Protein AF-A0A932Q9W8-F1 (afdb_monomer_lite)

Radius of gyration: 16.85 Å; chains: 1; bounding box: 39×38×42 Å

pLDDT: mean 82.83, std 10.91, range [43.22, 93.56]

Sequence (102 aa):
LYNEMCKHLTPPDLLIYLRKSLPRLKSNIARRGRDYEANISDTYLSNLNRYYDEWIEQHHHGKVLVVDSDNYDFLNNPTDFEKVGRQIFQELDQKELFLPTR

Secondary structure (DSSP, 8-state):
-HHHHHTTSPPPSEEEEEE--HHHHHHHHHHHT-GGGTT--HHHHHHHHHHHHHHHHT--SSEEEEEEGGG--TTT-HHHHHHHHHHHHHHHHHHHHHS---

Foldseek 3Di:
DVVVVVVVDQFDQEAEAAQEDLVVVVVVLVVVVDPVSPPDDSVNVVVVSVVVVVCVVVDPRHHYHYHHCHPADVPPDVVSVVVVVVVVVVSNVVVPVVDDDD

Structure (mmCIF, N/CA/C/O backbone):
data_AF-A0A932Q9W8-F1
#
_entry.id   AF-A0A932Q9W8-F1
#
loop_
_atom_site.group_PDB
_atom_site.id
_atom_site.type_symbol
_atom_site.label_atom_id
_atom_site.label_alt_id
_atom_site.label_comp_id
_atom_site.label_asym_id
_atom_site.label_entity_id
_atom_site.label_seq_id
_atom_site.pdbx_PDB_ins_code
_atom_site.Cartn_x
_atom_site.Cartn_y
_atom_site.Cartn_z
_atom_site.occupancy
_atom_site.B_iso_or_equiv
_atom_site.auth_seq_id
_atom_site.auth_comp_id
_atom_site.auth_asym_id
_atom_site.auth_atom_id
_atom_site.pdbx_PDB_model_num
ATOM 1 N N . LEU A 1 1 ? -8.749 19.192 -6.974 1.00 63.94 1 LEU A N 1
ATOM 2 C CA . LEU A 1 1 ? -9.732 18.228 -7.524 1.00 63.94 1 LEU A CA 1
ATOM 3 C C . LEU A 1 1 ? -9.975 17.062 -6.563 1.00 63.94 1 LEU A C 1
ATOM 5 O O . LEU A 1 1 ? -11.082 16.973 -6.064 1.00 63.94 1 LEU A O 1
ATOM 9 N N . TYR A 1 2 ? -8.964 16.249 -6.222 1.00 68.69 2 TYR A N 1
ATOM 10 C CA . TYR A 1 2 ? -9.093 15.148 -5.245 1.00 68.69 2 TYR A CA 1
ATOM 11 C C . TYR A 1 2 ? -9.701 15.592 -3.898 1.00 68.69 2 TYR A C 1
ATOM 13 O O . TYR A 1 2 ? -10.759 15.103 -3.518 1.00 68.69 2 TYR A O 1
ATOM 21 N N . ASN A 1 3 ? -9.118 16.610 -3.249 1.00 71.75 3 ASN A N 1
ATOM 22 C CA . ASN A 1 3 ? -9.642 17.136 -1.979 1.00 71.75 3 ASN A CA 1
ATOM 23 C C . ASN A 1 3 ? -11.087 17.650 -2.080 1.00 71.75 3 ASN A C 1
ATOM 25 O O . ASN A 1 3 ? -11.826 17.552 -1.111 1.00 71.75 3 ASN A O 1
ATOM 29 N N . GLU A 1 4 ? -11.504 18.183 -3.233 1.00 77.62 4 GLU A N 1
ATOM 30 C CA . GLU A 1 4 ? -12.882 18.657 -3.427 1.00 77.62 4 GLU A CA 1
ATOM 31 C C . GLU A 1 4 ? -13.864 17.491 -3.567 1.00 77.62 4 GLU A C 1
ATOM 33 O O . GLU A 1 4 ? -14.948 17.534 -3.000 1.00 77.62 4 GLU A O 1
ATOM 38 N N . MET A 1 5 ? -13.470 16.411 -4.246 1.00 76.31 5 MET A N 1
ATOM 39 C CA . MET A 1 5 ? -14.294 15.202 -4.341 1.00 76.31 5 MET A CA 1
ATOM 40 C C . MET A 1 5 ? -14.424 14.500 -2.985 1.00 76.31 5 MET A C 1
ATOM 42 O O . MET A 1 5 ? -15.517 14.076 -2.618 1.00 76.31 5 MET A O 1
ATOM 46 N N . CYS A 1 6 ? -13.338 14.431 -2.209 1.00 73.00 6 CYS A N 1
ATOM 47 C CA . CYS A 1 6 ? -13.347 13.818 -0.881 1.00 73.00 6 CYS A CA 1
ATOM 48 C C . CYS A 1 6 ? -14.273 14.529 0.113 1.00 73.00 6 CYS A C 1
ATOM 50 O O . CYS A 1 6 ? -14.809 13.866 0.991 1.00 73.00 6 CYS A O 1
ATOM 52 N N . LYS A 1 7 ? -14.533 15.837 -0.035 1.00 75.75 7 LYS A N 1
ATOM 53 C CA . LYS A 1 7 ? -15.487 16.564 0.830 1.00 75.75 7 LYS A CA 1
ATOM 54 C C . LYS A 1 7 ? -16.924 16.049 0.724 1.00 75.75 7 LYS A C 1
ATOM 56 O O . LYS A 1 7 ? -17.710 16.265 1.640 1.00 75.75 7 LYS A O 1
ATOM 61 N N . HIS A 1 8 ? -17.272 15.400 -0.385 1.00 77.38 8 HIS A N 1
ATOM 62 C CA . HIS A 1 8 ? -18.607 14.848 -0.626 1.00 77.38 8 HIS A CA 1
ATOM 63 C C . HIS A 1 8 ? -18.697 13.346 -0.343 1.00 77.38 8 HIS A C 1
ATOM 65 O O . HIS A 1 8 ? -19.757 12.752 -0.525 1.00 77.38 8 HIS A O 1
ATOM 71 N N . LEU A 1 9 ? -17.596 12.730 0.087 1.00 76.81 9 LEU A N 1
ATOM 72 C CA . LEU A 1 9 ? -17.520 11.312 0.393 1.00 76.81 9 LEU A CA 1
ATOM 73 C C . LEU A 1 9 ? -17.403 11.134 1.902 1.00 76.81 9 LEU A C 1
ATOM 75 O O . LEU A 1 9 ? -16.644 11.835 2.571 1.00 76.81 9 LEU A O 1
ATOM 79 N N . THR A 1 10 ? -18.141 10.171 2.445 1.00 75.50 10 THR A N 1
ATOM 80 C CA . THR A 1 10 ? -17.910 9.729 3.819 1.00 75.50 10 THR A CA 1
ATOM 81 C C . THR A 1 10 ? -16.503 9.132 3.889 1.00 75.50 10 THR A C 1
ATOM 83 O O . THR A 1 10 ? -16.188 8.255 3.079 1.00 75.50 10 THR A O 1
ATOM 86 N N . PRO A 1 11 ? -15.635 9.608 4.800 1.00 76.25 11 PRO A N 1
ATOM 87 C CA . PRO A 1 11 ? -14.306 9.036 4.946 1.00 76.25 11 PRO A CA 1
ATOM 88 C C . PRO A 1 11 ? -14.420 7.558 5.349 1.00 76.25 11 PRO A C 1
ATOM 90 O O . PRO A 1 11 ? -15.358 7.195 6.065 1.00 76.25 11 PRO A O 1
ATOM 93 N N . PRO A 1 12 ? -13.491 6.700 4.898 1.00 81.25 12 PRO A N 1
ATOM 94 C CA . PRO A 1 12 ? -13.520 5.286 5.237 1.00 81.25 12 PRO A CA 1
ATOM 95 C C . PRO A 1 12 ? -13.352 5.077 6.744 1.00 81.25 12 PRO A C 1
ATOM 97 O O . PRO A 1 12 ? -12.661 5.839 7.426 1.00 81.25 12 PRO A O 1
ATOM 100 N N . ASP A 1 13 ? -13.946 4.004 7.267 1.00 82.94 13 ASP A N 1
ATOM 101 C CA . ASP A 1 13 ? -13.800 3.661 8.680 1.00 82.94 13 ASP A CA 1
ATOM 102 C C . ASP A 1 13 ? -12.371 3.244 9.038 1.00 82.94 13 ASP A C 1
ATOM 104 O O . ASP A 1 13 ? -11.891 3.567 10.127 1.00 82.94 13 ASP A O 1
ATOM 108 N N . LEU A 1 14 ? -11.708 2.573 8.095 1.00 87.62 14 LEU A N 1
ATOM 109 C CA . LEU A 1 14 ? -10.323 2.140 8.158 1.00 87.62 14 LEU A CA 1
ATOM 110 C C . LEU A 1 14 ? -9.741 2.097 6.739 1.00 87.62 14 LEU A C 1
ATOM 112 O O . LEU A 1 14 ? -10.312 1.476 5.843 1.00 87.62 14 LEU A O 1
ATOM 116 N N . LEU A 1 15 ? -8.585 2.722 6.545 1.00 89.69 15 LEU A N 1
ATOM 117 C CA . LEU A 1 15 ? -7.781 2.615 5.333 1.00 89.69 15 LEU A CA 1
ATOM 118 C C . LEU A 1 15 ? -6.624 1.644 5.581 1.00 89.69 15 LEU A C 1
ATOM 120 O O . LEU A 1 15 ? -5.850 1.829 6.516 1.00 89.69 15 LEU A O 1
ATOM 124 N N . ILE A 1 16 ? -6.486 0.619 4.742 1.00 90.88 16 ILE A N 1
ATOM 125 C CA . ILE A 1 16 ? -5.411 -0.374 4.866 1.00 90.88 16 ILE A CA 1
ATOM 126 C C . ILE A 1 16 ? -4.349 -0.082 3.809 1.00 90.88 16 ILE A C 1
ATOM 128 O O . ILE A 1 16 ? -4.620 -0.169 2.611 1.00 90.88 16 ILE A O 1
ATOM 132 N N . TYR A 1 17 ? -3.132 0.228 4.249 1.00 92.12 17 TYR A N 1
ATOM 133 C CA . TYR A 1 17 ? -1.989 0.452 3.370 1.00 92.12 17 TYR A CA 1
ATOM 134 C C . TYR A 1 17 ? -1.015 -0.726 3.448 1.00 92.12 17 TYR A C 1
ATOM 136 O O . TYR A 1 17 ? -0.334 -0.924 4.453 1.00 92.12 17 TYR A O 1
ATOM 144 N N . LEU A 1 18 ? -0.954 -1.525 2.378 1.00 91.12 18 LEU A N 1
ATOM 145 C CA . LEU A 1 18 ? -0.028 -2.653 2.264 1.00 91.12 18 LEU A CA 1
ATOM 146 C C . LEU A 1 18 ? 1.321 -2.167 1.729 1.00 91.12 18 LEU A C 1
ATOM 148 O O . LEU A 1 18 ? 1.552 -2.145 0.518 1.00 91.12 18 LEU A O 1
ATOM 152 N N . ARG A 1 19 ? 2.222 -1.794 2.635 1.00 90.75 19 ARG A N 1
ATOM 153 C CA . ARG A 1 19 ? 3.565 -1.349 2.266 1.00 90.75 19 ARG A CA 1
ATOM 154 C C . ARG A 1 19 ? 4.392 -2.537 1.781 1.00 90.75 19 ARG A C 1
ATOM 156 O O . ARG A 1 19 ? 4.306 -3.637 2.337 1.00 90.75 19 ARG A O 1
ATOM 163 N N . LYS A 1 20 ? 5.179 -2.338 0.725 1.00 89.50 20 LYS A N 1
ATOM 164 C CA . LYS A 1 20 ? 6.049 -3.378 0.164 1.00 89.50 20 LYS A CA 1
ATOM 165 C C . LYS A 1 20 ? 7.331 -2.777 -0.393 1.00 89.50 20 LYS A C 1
ATOM 167 O O . LYS A 1 20 ? 7.282 -1.739 -1.053 1.00 89.50 20 LYS A O 1
ATOM 172 N N . SER A 1 21 ? 8.470 -3.433 -0.187 1.00 88.88 21 SER A N 1
ATOM 173 C CA . SER A 1 21 ? 9.730 -2.984 -0.776 1.00 88.88 21 SER A CA 1
ATOM 174 C C . SER A 1 21 ? 9.770 -3.223 -2.284 1.00 88.88 21 SER A C 1
ATOM 176 O O . SER A 1 21 ? 9.175 -4.163 -2.825 1.00 88.88 21 SER A O 1
ATOM 178 N N . LEU A 1 22 ? 10.538 -2.380 -2.976 1.00 87.56 22 LEU A N 1
ATOM 179 C CA . LEU A 1 22 ? 10.723 -2.454 -4.423 1.00 87.56 22 LEU A CA 1
ATOM 180 C C . LEU A 1 22 ? 11.215 -3.840 -4.905 1.00 87.56 22 LEU A C 1
ATOM 182 O O . LEU A 1 22 ? 10.633 -4.360 -5.862 1.00 87.56 22 LEU A O 1
ATOM 186 N N . PRO A 1 23 ? 12.201 -4.505 -4.259 1.00 86.94 23 PRO A N 1
ATOM 187 C CA . PRO A 1 23 ? 12.643 -5.837 -4.679 1.00 86.94 23 PRO A CA 1
ATOM 188 C C . PRO A 1 23 ? 11.524 -6.884 -4.611 1.00 86.94 23 PRO A C 1
ATOM 190 O O . PRO A 1 23 ? 11.350 -7.684 -5.535 1.00 86.94 23 PRO A O 1
ATOM 193 N N . ARG A 1 24 ? 10.717 -6.857 -3.542 1.00 87.62 24 ARG A N 1
ATOM 194 C CA . ARG A 1 24 ? 9.585 -7.773 -3.368 1.00 87.62 24 ARG A CA 1
ATOM 195 C C . ARG A 1 24 ? 8.460 -7.486 -4.359 1.00 87.62 24 ARG A C 1
ATOM 197 O O . ARG A 1 24 ? 7.872 -8.423 -4.901 1.00 87.62 24 ARG A O 1
ATOM 204 N N . LEU A 1 25 ? 8.175 -6.212 -4.624 1.00 86.06 25 LEU A N 1
ATOM 205 C CA . LEU A 1 25 ? 7.170 -5.802 -5.601 1.00 86.06 25 LEU A CA 1
ATOM 206 C C . LEU A 1 25 ? 7.526 -6.310 -7.003 1.00 86.06 25 LEU A C 1
ATOM 208 O O . LEU A 1 25 ? 6.689 -6.929 -7.660 1.00 86.06 25 LEU A O 1
ATOM 212 N N . LYS A 1 26 ? 8.786 -6.140 -7.415 1.00 86.38 26 LYS A N 1
ATOM 213 C CA . LYS A 1 26 ? 9.303 -6.638 -8.697 1.00 86.38 26 LYS A CA 1
ATOM 214 C C . LYS A 1 26 ? 9.239 -8.153 -8.809 1.00 86.38 26 LYS A C 1
ATOM 216 O O . LYS A 1 26 ? 8.762 -8.661 -9.817 1.00 86.38 26 LYS A O 1
ATOM 221 N N . SER A 1 27 ? 9.656 -8.871 -7.766 1.00 86.56 27 SER A N 1
ATOM 222 C CA . SER A 1 27 ? 9.547 -10.334 -7.726 1.00 86.56 27 SER A CA 1
ATOM 223 C C . SER A 1 27 ? 8.095 -10.793 -7.923 1.00 86.56 27 SER A C 1
ATOM 225 O O . SER A 1 27 ? 7.827 -11.708 -8.701 1.00 86.56 27 SER A O 1
ATOM 227 N N . ASN A 1 28 ? 7.134 -10.102 -7.302 1.00 85.19 28 ASN A N 1
ATOM 228 C CA . ASN A 1 28 ? 5.712 -10.398 -7.464 1.00 85.19 28 ASN A CA 1
ATOM 229 C C . ASN A 1 28 ? 5.147 -10.018 -8.839 1.00 85.19 28 ASN A C 1
ATOM 231 O O . ASN A 1 28 ? 4.244 -10.702 -9.315 1.00 85.19 28 ASN A O 1
ATOM 235 N N . ILE A 1 29 ? 5.606 -8.922 -9.445 1.00 85.56 29 ILE A N 1
ATOM 236 C CA . ILE A 1 29 ? 5.234 -8.521 -10.813 1.00 85.56 29 ILE A CA 1
ATOM 237 C C . ILE A 1 29 ? 5.751 -9.563 -11.810 1.00 85.56 29 ILE A C 1
ATOM 239 O 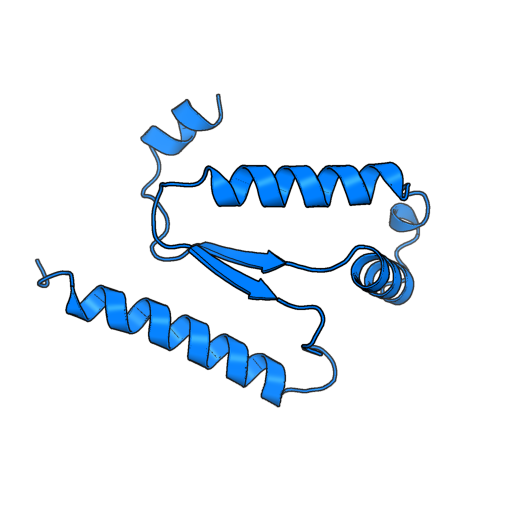O . ILE A 1 29 ? 4.976 -10.117 -12.583 1.00 85.56 29 ILE A O 1
ATOM 243 N N . ALA A 1 30 ? 7.031 -9.928 -11.707 1.00 85.94 30 ALA A N 1
ATOM 244 C CA . ALA A 1 30 ? 7.642 -10.945 -12.556 1.00 85.94 30 ALA A CA 1
ATOM 245 C C . ALA A 1 30 ? 6.928 -12.300 -12.429 1.00 85.94 30 ALA A C 1
ATOM 247 O O . AL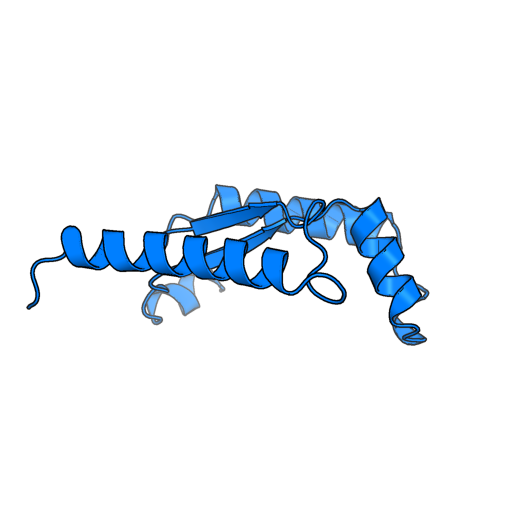A A 1 30 ? 6.583 -12.912 -13.436 1.00 85.94 30 ALA A O 1
ATOM 248 N N . ARG A 1 31 ? 6.617 -12.739 -11.199 1.00 86.06 31 ARG A N 1
ATOM 249 C CA . ARG A 1 31 ? 5.880 -13.991 -10.946 1.00 86.06 31 ARG A CA 1
ATOM 250 C C . ARG A 1 31 ? 4.471 -14.003 -11.552 1.00 86.06 31 ARG A C 1
ATOM 252 O O . ARG A 1 31 ? 3.971 -15.076 -11.866 1.00 86.06 31 ARG A O 1
ATOM 259 N N . ARG A 1 32 ? 3.823 -12.842 -11.713 1.00 86.50 32 ARG A N 1
ATOM 260 C CA . ARG A 1 32 ? 2.495 -12.737 -12.346 1.00 86.50 32 ARG A CA 1
ATOM 261 C C . ARG A 1 32 ? 2.534 -12.934 -13.863 1.00 86.50 32 ARG A C 1
ATOM 263 O O . ARG A 1 32 ? 1.486 -13.223 -14.429 1.00 86.50 32 ARG A O 1
ATOM 270 N N . GLY A 1 33 ? 3.698 -12.775 -14.501 1.00 83.62 33 GLY A N 1
ATOM 271 C CA . GLY A 1 33 ? 3.892 -13.073 -15.924 1.00 83.62 33 GLY A CA 1
ATOM 272 C C . GLY A 1 33 ? 3.032 -12.233 -16.872 1.00 83.62 33 GLY A C 1
ATOM 273 O O . GLY A 1 33 ? 2.620 -12.718 -17.917 1.00 83.62 33 GLY A O 1
ATOM 274 N N . ARG A 1 34 ? 2.697 -10.996 -16.493 1.00 85.25 34 ARG A N 1
ATOM 275 C CA . ARG A 1 34 ? 1.892 -10.093 -17.323 1.00 85.25 34 ARG A CA 1
ATOM 276 C C . ARG A 1 34 ? 2.802 -9.347 -18.290 1.00 85.25 34 ARG A C 1
ATOM 278 O O . ARG A 1 34 ? 3.577 -8.498 -17.857 1.00 85.25 34 ARG A O 1
ATOM 285 N N . ASP A 1 35 ? 2.662 -9.610 -19.584 1.00 79.50 35 ASP A N 1
ATOM 286 C CA . ASP A 1 35 ? 3.542 -9.054 -20.626 1.00 79.50 35 ASP A CA 1
ATOM 287 C C . ASP A 1 35 ? 3.610 -7.517 -20.621 1.00 79.50 35 ASP A C 1
ATOM 289 O O . ASP A 1 35 ? 4.657 -6.926 -20.875 1.00 79.50 35 ASP A O 1
ATOM 293 N N . TYR A 1 36 ? 2.515 -6.847 -20.260 1.00 77.62 36 TYR A N 1
ATOM 294 C CA . TYR A 1 36 ? 2.462 -5.386 -20.163 1.00 77.62 36 TYR A CA 1
ATOM 295 C C . TYR A 1 36 ? 3.190 -4.813 -18.936 1.00 77.62 36 TYR A C 1
ATOM 297 O O . TYR A 1 36 ? 3.543 -3.636 -18.937 1.00 77.62 36 TYR A O 1
ATOM 305 N N . GLU A 1 37 ? 3.427 -5.611 -17.888 1.00 79.94 37 GLU A N 1
ATOM 306 C CA . GLU A 1 37 ? 4.168 -5.172 -16.697 1.00 79.94 37 GLU A CA 1
ATOM 307 C C . GLU A 1 37 ? 5.697 -5.285 -16.896 1.00 79.94 37 GLU A C 1
ATOM 309 O O . GLU A 1 37 ? 6.460 -4.712 -16.119 1.00 79.94 37 GLU A O 1
ATOM 314 N N . ALA A 1 38 ? 6.164 -5.969 -17.952 1.00 73.25 38 ALA A N 1
ATOM 315 C CA . ALA A 1 38 ? 7.585 -6.245 -18.198 1.00 73.25 38 ALA A CA 1
ATOM 316 C C . ALA A 1 38 ? 8.438 -4.988 -18.458 1.00 73.25 38 ALA A C 1
ATOM 318 O O . ALA A 1 38 ? 9.627 -4.976 -18.147 1.00 73.25 38 ALA A O 1
ATOM 319 N N . ASN A 1 39 ? 7.832 -3.922 -18.989 1.00 80.12 39 ASN A N 1
ATOM 320 C CA . ASN A 1 39 ? 8.520 -2.671 -19.327 1.00 80.12 39 ASN A CA 1
ATOM 321 C C . ASN A 1 39 ? 8.402 -1.590 -18.239 1.00 80.12 39 ASN A C 1
ATOM 323 O O . ASN A 1 39 ? 8.790 -0.442 -18.464 1.00 80.12 39 ASN A O 1
ATOM 327 N N . ILE A 1 40 ? 7.849 -1.918 -17.067 1.00 85.94 40 ILE A N 1
ATOM 328 C CA . ILE A 1 40 ? 7.745 -0.954 -15.972 1.00 85.94 40 ILE A CA 1
ATOM 329 C C . ILE A 1 40 ? 9.147 -0.674 -15.419 1.00 85.94 40 ILE A C 1
ATOM 331 O O . ILE A 1 40 ? 9.838 -1.578 -14.950 1.00 85.94 40 ILE A O 1
ATOM 335 N N . SER A 1 41 ? 9.561 0.594 -15.440 1.00 87.81 41 SER A N 1
ATOM 336 C CA . SER A 1 41 ? 10.883 0.982 -14.951 1.00 87.81 41 SER A CA 1
ATOM 337 C C . SER A 1 41 ? 10.979 0.958 -13.424 1.00 87.81 41 SER A C 1
ATOM 339 O O . SER A 1 41 ? 10.035 1.279 -12.698 1.00 87.81 41 SER A O 1
ATOM 341 N N . ASP A 1 42 ? 12.174 0.648 -12.927 1.00 86.75 42 ASP A N 1
ATOM 342 C CA . ASP A 1 42 ? 12.523 0.705 -11.504 1.00 86.75 42 ASP A CA 1
ATOM 343 C C . ASP A 1 42 ? 12.252 2.083 -10.915 1.00 86.75 42 ASP A C 1
ATOM 345 O O . ASP A 1 42 ? 11.701 2.206 -9.823 1.00 86.75 42 ASP A O 1
ATOM 349 N N . THR A 1 43 ? 12.612 3.125 -11.664 1.00 89.25 43 THR A N 1
ATOM 350 C CA . THR A 1 43 ? 12.405 4.517 -11.273 1.00 89.25 43 THR A CA 1
ATOM 351 C C . THR A 1 43 ? 10.923 4.831 -11.125 1.00 89.25 43 THR A C 1
ATOM 353 O O . THR A 1 43 ? 10.542 5.501 -10.169 1.00 89.25 43 THR A O 1
ATOM 356 N N . TYR A 1 44 ? 10.077 4.323 -12.026 1.00 90.31 44 TYR A N 1
ATOM 357 C CA . TYR A 1 44 ? 8.634 4.506 -11.926 1.00 90.31 44 TYR A CA 1
ATOM 358 C C . TYR A 1 44 ? 8.075 3.850 -10.660 1.00 90.31 44 TYR A C 1
ATOM 360 O O . TYR A 1 44 ? 7.391 4.518 -9.890 1.00 90.31 44 TYR A O 1
ATOM 368 N N . LEU A 1 45 ? 8.412 2.583 -10.399 1.00 89.38 45 LEU A N 1
ATOM 369 C CA . LEU A 1 45 ? 7.942 1.878 -9.200 1.00 89.38 45 LEU A CA 1
ATOM 370 C C . LEU A 1 45 ? 8.470 2.505 -7.905 1.00 89.38 45 LEU A C 1
ATOM 372 O O . LEU A 1 45 ? 7.734 2.600 -6.929 1.00 89.38 45 LEU A O 1
ATOM 376 N N . SER A 1 46 ? 9.725 2.954 -7.900 1.00 90.31 46 SER A N 1
ATOM 377 C CA . SER A 1 46 ? 10.326 3.651 -6.759 1.00 90.31 46 SER A CA 1
ATOM 378 C C . SER A 1 46 ? 9.605 4.969 -6.464 1.00 90.31 46 SER A C 1
ATOM 380 O O . SER A 1 46 ? 9.214 5.226 -5.327 1.00 90.31 46 SER A O 1
ATOM 382 N N . ASN A 1 47 ? 9.351 5.773 -7.503 1.00 93.56 47 ASN A N 1
ATOM 383 C CA . ASN A 1 47 ? 8.587 7.011 -7.372 1.00 93.56 47 ASN A CA 1
ATOM 384 C C . ASN A 1 47 ? 7.164 6.742 -6.888 1.00 93.56 47 ASN A C 1
ATOM 386 O O . ASN A 1 47 ? 6.683 7.453 -6.016 1.00 93.56 47 ASN A O 1
ATOM 390 N N . LEU A 1 48 ? 6.513 5.707 -7.420 1.00 90.94 48 LEU A N 1
ATOM 391 C CA . LEU A 1 48 ? 5.164 5.329 -7.024 1.00 90.94 48 LEU A CA 1
ATOM 392 C C . LEU A 1 48 ? 5.099 4.946 -5.540 1.00 90.94 48 LEU A C 1
ATOM 394 O O . LEU A 1 48 ? 4.247 5.468 -4.830 1.00 90.94 48 LEU A O 1
ATOM 398 N N . ASN A 1 49 ? 6.022 4.103 -5.065 1.00 90.44 49 ASN A N 1
ATOM 399 C CA . ASN A 1 49 ? 6.133 3.770 -3.642 1.00 90.44 49 ASN A CA 1
ATOM 400 C C . ASN A 1 49 ? 6.296 5.031 -2.789 1.00 90.44 49 ASN A C 1
ATOM 402 O O . ASN A 1 49 ? 5.547 5.223 -1.838 1.00 90.44 49 ASN A O 1
ATOM 406 N N . ARG A 1 50 ? 7.219 5.921 -3.174 1.00 92.62 50 ARG A N 1
ATOM 407 C CA . ARG A 1 50 ? 7.444 7.180 -2.458 1.00 92.62 50 ARG A CA 1
ATOM 408 C C . ARG A 1 50 ? 6.188 8.050 -2.414 1.00 92.62 50 ARG A C 1
ATOM 410 O O . ARG A 1 50 ? 5.857 8.561 -1.355 1.00 92.62 50 ARG A O 1
ATOM 417 N N . TYR A 1 51 ? 5.473 8.202 -3.529 1.00 92.88 51 TYR A N 1
ATOM 418 C CA . TYR A 1 51 ? 4.243 8.997 -3.562 1.00 92.88 51 TYR A CA 1
ATOM 419 C C . TYR A 1 51 ? 3.140 8.411 -2.677 1.00 92.88 51 TYR A C 1
ATOM 421 O O . TYR A 1 51 ? 2.393 9.172 -2.069 1.00 92.88 51 TYR A O 1
ATOM 429 N N . TYR A 1 52 ? 3.033 7.082 -2.586 1.00 91.50 52 TYR A N 1
ATOM 430 C CA . TYR A 1 52 ? 2.085 6.444 -1.673 1.00 91.50 52 TYR A CA 1
ATOM 431 C C . TYR A 1 52 ? 2.485 6.603 -0.206 1.00 91.50 52 TYR A C 1
ATOM 433 O O . TYR A 1 52 ? 1.612 6.896 0.609 1.00 91.50 52 TYR A O 1
ATOM 441 N N . ASP A 1 53 ? 3.771 6.465 0.122 1.00 90.94 53 ASP A N 1
ATOM 442 C CA . ASP A 1 53 ? 4.280 6.713 1.474 1.00 90.94 53 ASP A CA 1
ATOM 443 C C . ASP A 1 53 ? 4.044 8.182 1.886 1.00 90.94 53 ASP A C 1
ATOM 445 O O . ASP A 1 53 ? 3.458 8.450 2.930 1.00 90.94 53 ASP A O 1
ATOM 449 N N . GLU A 1 54 ? 4.374 9.146 1.023 1.00 92.25 54 GLU A N 1
ATOM 450 C CA . GLU A 1 54 ? 4.115 10.573 1.272 1.00 92.25 54 GLU A CA 1
ATOM 451 C C . GLU A 1 54 ? 2.611 10.867 1.430 1.00 92.25 54 GLU A C 1
ATOM 453 O O . GLU A 1 54 ? 2.205 11.652 2.290 1.00 92.25 54 GLU A O 1
ATOM 458 N N . TRP A 1 55 ? 1.759 10.238 0.613 1.00 90.69 55 TRP A N 1
ATOM 459 C CA . TRP A 1 55 ? 0.311 10.433 0.680 1.00 90.69 55 TRP A CA 1
ATOM 460 C C . TRP A 1 55 ? -0.296 9.846 1.954 1.00 90.69 55 TRP A C 1
ATOM 462 O O . TRP A 1 55 ? -1.154 10.488 2.559 1.00 90.69 55 TRP A O 1
ATOM 472 N N . ILE A 1 56 ? 0.140 8.653 2.375 1.00 89.88 56 ILE A N 1
ATOM 473 C CA . ILE A 1 56 ? -0.397 8.007 3.576 1.00 89.88 56 ILE A CA 1
ATOM 474 C C . ILE A 1 56 ? 0.005 8.769 4.844 1.00 89.88 56 ILE A C 1
ATOM 476 O O . ILE A 1 56 ? -0.803 8.883 5.762 1.00 89.88 56 ILE A O 1
ATOM 480 N N . GLU A 1 57 ? 1.209 9.351 4.876 1.00 87.25 57 GLU A N 1
ATOM 481 C CA . GLU A 1 57 ? 1.681 10.201 5.978 1.00 87.25 57 GLU A CA 1
ATOM 482 C C . GLU A 1 57 ? 0.849 11.485 6.123 1.00 87.25 57 GLU A C 1
ATOM 484 O O . GLU A 1 57 ? 0.596 11.950 7.235 1.00 87.25 57 GLU A O 1
ATOM 489 N N . GLN A 1 58 ? 0.390 12.045 5.001 1.00 85.25 58 GLN A N 1
ATOM 490 C CA . GLN A 1 58 ? -0.436 13.258 4.953 1.00 85.25 58 GLN A CA 1
ATOM 491 C C . GLN A 1 58 ? -1.942 12.961 5.047 1.00 85.25 58 GLN A C 1
ATOM 493 O O . GLN A 1 58 ? -2.767 13.880 5.083 1.00 85.25 58 GLN A O 1
ATOM 498 N N . HIS A 1 59 ? -2.335 11.686 5.054 1.00 80.06 59 HIS A N 1
ATOM 499 C CA . HIS A 1 59 ? -3.733 11.292 5.089 1.00 80.06 59 HIS A CA 1
ATOM 500 C C . HIS A 1 59 ? -4.293 11.399 6.511 1.00 80.06 59 HIS A C 1
ATOM 502 O O . HIS A 1 59 ? -4.056 10.549 7.364 1.00 80.06 59 HIS A O 1
ATOM 508 N N . HIS A 1 60 ? -5.094 12.434 6.758 1.00 70.19 60 HIS A N 1
ATOM 509 C CA . HIS A 1 60 ? -5.713 12.681 8.068 1.00 70.19 60 HIS A CA 1
ATOM 510 C C . HIS A 1 60 ? -7.205 12.302 8.132 1.00 70.19 60 HIS A C 1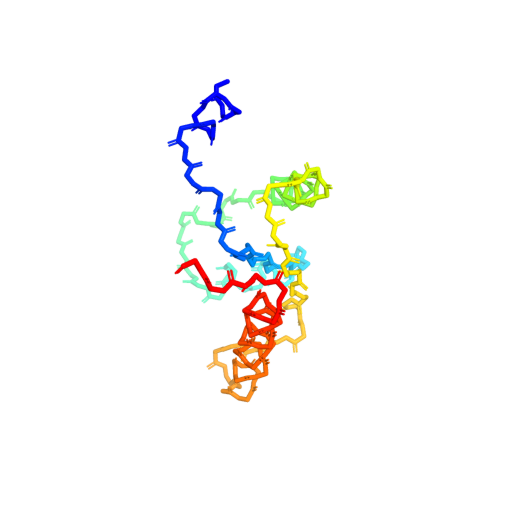
ATOM 512 O O . HIS A 1 60 ? -7.879 12.588 9.122 1.00 70.19 60 HIS A O 1
ATOM 518 N N . HIS A 1 61 ? -7.753 11.683 7.082 1.00 74.06 61 HIS A N 1
ATOM 519 C CA . HIS A 1 61 ? -9.186 11.402 6.965 1.00 74.06 61 HIS A CA 1
ATOM 520 C C . HIS A 1 61 ? -9.529 9.959 7.349 1.00 74.06 61 HIS A C 1
ATOM 522 O O . HIS A 1 61 ? -9.785 9.115 6.497 1.00 74.06 61 HIS A O 1
ATOM 528 N N . GLY A 1 62 ? -9.600 9.701 8.653 1.00 77.25 62 GLY A N 1
ATOM 529 C CA . GLY A 1 62 ? -9.933 8.385 9.200 1.00 77.25 62 GLY A CA 1
ATOM 530 C C . GLY A 1 62 ? -8.709 7.646 9.733 1.00 77.25 62 GLY A C 1
ATOM 531 O O . GLY A 1 62 ? -7.607 8.188 9.799 1.00 77.25 62 GLY A O 1
ATOM 532 N N . LYS A 1 63 ? -8.923 6.409 10.183 1.00 85.25 63 LYS A N 1
ATOM 533 C CA . LYS A 1 63 ? -7.869 5.566 10.754 1.00 85.25 63 LYS A CA 1
ATOM 534 C C . LYS A 1 63 ? -7.109 4.870 9.630 1.00 85.25 63 LYS A C 1
ATOM 536 O O . LYS A 1 63 ? -7.731 4.355 8.704 1.00 85.25 63 LYS A O 1
ATOM 541 N N . VAL A 1 64 ? -5.785 4.818 9.727 1.00 89.25 64 VAL A N 1
ATOM 542 C CA . VAL A 1 64 ? -4.936 4.105 8.767 1.00 89.25 64 VAL A CA 1
ATOM 543 C C . VAL A 1 64 ? -4.232 2.949 9.468 1.00 89.25 64 VAL A C 1
ATOM 545 O O . VAL A 1 64 ? -3.560 3.156 10.475 1.00 89.25 64 VAL A O 1
ATOM 548 N N . LEU A 1 65 ? -4.353 1.744 8.912 1.00 90.69 65 LEU A N 1
ATOM 549 C CA . LEU A 1 65 ? -3.556 0.580 9.287 1.00 90.69 65 LEU A CA 1
ATOM 550 C C . LEU A 1 65 ? -2.482 0.349 8.222 1.00 90.69 65 LEU A C 1
ATOM 552 O O . LEU A 1 65 ? -2.781 -0.053 7.096 1.00 90.69 65 LEU A O 1
ATOM 556 N N . VAL A 1 66 ? -1.223 0.590 8.585 1.00 90.75 66 VAL A N 1
ATOM 557 C CA . VAL A 1 66 ? -0.072 0.293 7.727 1.00 90.75 66 VAL A CA 1
ATOM 558 C C . VAL A 1 66 ? 0.404 -1.128 8.008 1.00 90.75 66 VAL A C 1
ATOM 560 O O . VAL A 1 66 ? 0.848 -1.436 9.112 1.00 90.75 66 VAL A O 1
ATOM 563 N N . VAL A 1 67 ? 0.334 -1.993 6.999 1.00 90.88 67 VAL A N 1
ATOM 564 C CA . VAL A 1 67 ? 0.783 -3.385 7.081 1.00 90.88 67 VAL A CA 1
ATOM 565 C C . VAL A 1 67 ? 2.043 -3.544 6.247 1.00 90.88 67 VAL A C 1
ATOM 567 O O . VAL A 1 67 ? 2.017 -3.379 5.026 1.00 90.88 67 VAL A O 1
ATOM 570 N N . ASP A 1 68 ? 3.146 -3.912 6.894 1.00 89.88 68 ASP A N 1
ATOM 571 C CA . ASP A 1 68 ? 4.372 -4.272 6.190 1.00 89.88 68 ASP A CA 1
ATOM 572 C C . ASP A 1 68 ? 4.239 -5.670 5.569 1.00 89.88 68 ASP A C 1
ATOM 574 O O . ASP A 1 68 ? 4.324 -6.697 6.245 1.00 89.88 68 ASP A O 1
ATOM 578 N N . SER A 1 69 ? 3.970 -5.705 4.266 1.00 87.25 69 SER A N 1
ATOM 579 C CA . SER A 1 69 ? 3.668 -6.927 3.522 1.00 87.25 69 SER A CA 1
ATOM 580 C C . SER A 1 69 ? 4.899 -7.659 2.989 1.00 87.25 69 SER A C 1
ATOM 582 O O . SER A 1 69 ? 4.751 -8.635 2.245 1.00 87.25 69 SER A O 1
ATOM 584 N N . ASP A 1 70 ? 6.112 -7.213 3.319 1.00 87.62 70 ASP A N 1
ATOM 585 C CA . ASP A 1 70 ? 7.340 -7.891 2.889 1.00 87.62 70 ASP A CA 1
ATOM 586 C C . ASP A 1 70 ? 7.556 -9.234 3.587 1.00 87.62 70 ASP A C 1
ATOM 588 O O . ASP A 1 70 ? 8.167 -10.139 3.008 1.00 87.62 70 ASP A O 1
ATOM 592 N N . ASN A 1 71 ? 7.023 -9.358 4.804 1.00 82.56 71 ASN A N 1
ATOM 593 C CA . ASN A 1 71 ? 7.164 -10.528 5.668 1.00 82.56 71 ASN A CA 1
ATOM 594 C C . ASN A 1 71 ? 5.970 -11.490 5.597 1.00 82.56 71 ASN A C 1
ATOM 596 O O . ASN A 1 71 ? 5.970 -12.497 6.299 1.00 82.56 71 ASN A O 1
ATOM 600 N N . TYR A 1 72 ? 4.970 -11.194 4.763 1.00 87.00 72 TYR A N 1
ATOM 601 C CA . TYR A 1 72 ? 3.776 -12.021 4.617 1.00 87.00 72 TYR A CA 1
ATOM 602 C C . TYR A 1 72 ? 3.718 -12.669 3.236 1.00 87.00 72 TYR A C 1
ATOM 604 O O . TYR A 1 72 ? 3.883 -12.000 2.209 1.00 87.00 72 TYR A O 1
ATOM 612 N N . ASP A 1 73 ? 3.425 -13.970 3.208 1.00 85.69 73 ASP A N 1
ATOM 613 C CA . ASP A 1 73 ? 3.113 -14.692 1.975 1.00 85.69 73 ASP A CA 1
ATOM 614 C C . ASP A 1 73 ? 1.636 -15.091 1.943 1.00 85.69 73 ASP A C 1
ATOM 616 O O . ASP A 1 73 ? 1.254 -16.198 2.310 1.00 85.69 73 ASP A O 1
ATOM 620 N N . PHE A 1 74 ? 0.793 -14.186 1.451 1.00 85.50 74 PHE A N 1
ATOM 621 C CA . PHE A 1 74 ? -0.648 -14.426 1.343 1.00 85.50 74 PHE A CA 1
ATOM 622 C C . PHE A 1 74 ? -1.034 -15.510 0.328 1.00 85.50 74 PHE A C 1
ATOM 624 O O . PHE A 1 74 ? -2.182 -15.940 0.326 1.00 85.50 74 PHE A O 1
ATOM 631 N N . LEU A 1 75 ? -0.117 -15.928 -0.553 1.00 84.50 75 LEU A N 1
ATOM 632 C CA . LEU A 1 75 ? -0.408 -16.957 -1.553 1.00 84.50 75 LEU A CA 1
ATOM 633 C C . LEU A 1 75 ? -0.134 -18.357 -1.009 1.00 84.50 75 LEU A C 1
ATOM 635 O O . LEU A 1 75 ? -0.909 -19.270 -1.275 1.00 84.50 75 LEU A O 1
ATOM 639 N N . ASN A 1 76 ? 0.960 -18.520 -0.262 1.00 86.81 76 ASN A N 1
ATOM 640 C CA . ASN A 1 76 ? 1.412 -19.838 0.189 1.00 86.81 76 ASN A CA 1
ATOM 641 C C . ASN A 1 76 ? 1.224 -20.078 1.692 1.00 86.81 76 ASN A C 1
ATOM 643 O O . ASN A 1 76 ? 1.359 -21.215 2.139 1.00 86.81 76 ASN A O 1
ATOM 647 N N . ASN A 1 77 ? 0.920 -19.043 2.480 1.00 89.69 77 ASN A N 1
ATOM 648 C CA . ASN A 1 77 ? 0.759 -19.151 3.925 1.00 89.69 77 ASN A CA 1
ATOM 649 C C . ASN A 1 77 ? -0.587 -18.563 4.393 1.00 89.69 77 ASN A C 1
ATOM 651 O O . ASN A 1 77 ? -0.673 -17.374 4.715 1.00 89.69 77 ASN A O 1
ATOM 655 N N . PRO A 1 78 ? -1.639 -19.395 4.509 1.00 91.19 78 PRO A N 1
ATOM 656 C CA . PRO A 1 78 ? -2.948 -18.968 5.011 1.00 91.19 78 PRO A CA 1
ATOM 657 C C . PRO A 1 78 ? -2.882 -18.301 6.393 1.00 91.19 78 PRO A C 1
ATOM 659 O O . PRO A 1 78 ? -3.625 -17.363 6.671 1.00 91.19 78 PRO A O 1
ATOM 662 N N . THR A 1 79 ? -1.934 -18.715 7.238 1.00 92.75 79 THR A N 1
ATOM 663 C CA . THR A 1 79 ? -1.726 -18.135 8.573 1.00 92.75 79 THR A CA 1
ATOM 664 C C . THR A 1 79 ? -1.378 -16.649 8.511 1.00 92.75 79 THR A C 1
ATOM 666 O O . THR A 1 79 ? -1.758 -15.885 9.395 1.00 92.75 79 THR A O 1
ATOM 669 N N . ASP A 1 80 ? -0.640 -16.216 7.487 1.00 92.19 80 ASP A N 1
ATOM 670 C CA . ASP A 1 80 ? -0.261 -14.810 7.338 1.00 92.19 80 ASP A CA 1
ATOM 671 C C . ASP A 1 80 ? -1.459 -13.950 6.939 1.00 92.19 80 ASP A C 1
ATOM 673 O O . ASP A 1 80 ? -1.615 -12.837 7.442 1.00 92.19 80 ASP A O 1
ATOM 677 N N . PHE A 1 81 ? -2.357 -14.497 6.118 1.00 90.25 81 PHE A N 1
ATOM 678 C CA . PHE A 1 81 ? -3.639 -13.865 5.827 1.00 90.25 81 PHE A CA 1
ATOM 679 C C . PHE A 1 81 ? -4.490 -13.728 7.094 1.00 90.25 81 PHE A C 1
ATOM 681 O O . PHE A 1 81 ? -4.986 -12.642 7.386 1.00 90.25 81 PHE A O 1
ATOM 688 N N . GLU A 1 82 ? -4.599 -14.788 7.901 1.00 91.62 82 GLU A N 1
ATOM 689 C CA . GLU A 1 82 ? -5.341 -14.734 9.165 1.00 91.62 82 GLU A CA 1
ATOM 690 C C . GLU A 1 82 ? -4.770 -13.717 10.156 1.00 91.62 82 GLU A C 1
ATOM 692 O O . GLU A 1 82 ? -5.531 -13.053 10.857 1.00 91.62 82 GLU A O 1
ATOM 697 N N . LYS A 1 83 ? -3.440 -13.585 10.247 1.00 91.75 83 LYS A N 1
ATOM 698 C CA . LYS A 1 83 ? -2.802 -12.586 11.120 1.00 91.75 83 LYS A CA 1
ATOM 699 C C . LYS A 1 83 ? -3.224 -11.173 10.732 1.00 91.75 83 LYS A C 1
ATOM 701 O O . LYS A 1 83 ? -3.647 -10.420 11.604 1.00 91.75 83 LYS A O 1
ATOM 706 N N . VAL A 1 84 ? -3.139 -10.838 9.445 1.00 91.56 84 VAL A N 1
ATOM 707 C CA . VAL A 1 84 ? -3.539 -9.516 8.945 1.00 91.56 84 VAL A CA 1
ATOM 708 C C . VAL A 1 84 ? -5.048 -9.320 9.093 1.00 91.56 84 VAL A C 1
ATOM 710 O O . VAL A 1 84 ? -5.480 -8.259 9.528 1.00 91.56 84 VAL A O 1
ATOM 713 N N . GLY A 1 85 ? -5.852 -10.356 8.841 1.00 90.88 85 GLY A N 1
ATOM 714 C CA . GLY A 1 85 ? -7.293 -10.330 9.094 1.00 90.88 85 GLY A CA 1
ATOM 715 C C . GLY A 1 85 ? -7.622 -10.013 10.554 1.00 90.88 85 GLY A C 1
ATOM 716 O O . GLY A 1 85 ? -8.399 -9.102 10.824 1.00 90.88 85 GLY A O 1
ATOM 717 N N . ARG A 1 86 ? -6.978 -10.697 11.510 1.00 91.56 86 ARG A N 1
ATOM 718 C CA . ARG A 1 86 ? -7.138 -10.418 12.947 1.00 91.56 86 ARG A CA 1
ATOM 719 C C . ARG A 1 86 ? -6.734 -8.991 13.310 1.00 91.56 86 ARG A C 1
ATOM 721 O O . ARG A 1 86 ? -7.443 -8.368 14.090 1.00 91.56 86 ARG A O 1
ATOM 728 N N . GLN A 1 87 ? -5.646 -8.473 12.739 1.00 90.25 87 GLN A N 1
ATOM 729 C CA . GLN A 1 87 ? -5.249 -7.075 12.939 1.00 90.25 87 GLN A CA 1
ATOM 730 C C . GLN A 1 87 ? -6.342 -6.120 12.448 1.00 90.25 87 GLN A C 1
ATOM 732 O O . GLN A 1 87 ? -6.761 -5.247 13.195 1.00 90.25 87 GLN A O 1
ATOM 737 N N . ILE A 1 88 ? -6.871 -6.331 11.239 1.00 91.00 88 ILE A N 1
ATOM 738 C CA . ILE A 1 88 ? -7.952 -5.506 10.680 1.00 91.00 88 ILE A CA 1
ATOM 739 C C . ILE A 1 88 ? -9.186 -5.516 11.594 1.00 91.00 88 ILE A C 1
ATOM 741 O O . ILE A 1 88 ? -9.713 -4.449 11.902 1.00 91.00 88 ILE A O 1
ATOM 745 N N . PHE A 1 89 ? -9.621 -6.691 12.065 1.00 88.62 89 PHE A N 1
ATOM 746 C CA . PHE A 1 89 ? -10.760 -6.795 12.985 1.00 88.62 89 PHE A CA 1
ATOM 747 C C . PHE A 1 89 ? -10.511 -6.063 14.306 1.00 88.62 89 PHE A C 1
ATOM 749 O O . PHE A 1 89 ? -11.360 -5.296 14.741 1.00 88.62 89 PHE A O 1
ATOM 756 N N . GLN A 1 90 ? -9.328 -6.218 14.907 1.00 88.00 90 GLN A N 1
ATOM 757 C CA . GLN A 1 90 ? -8.971 -5.504 16.137 1.00 88.00 90 GLN A CA 1
ATOM 758 C C . GLN A 1 90 ? -9.005 -3.982 15.958 1.00 88.00 90 GLN A C 1
ATOM 760 O O . GLN A 1 90 ? -9.485 -3.265 16.836 1.00 88.00 90 GLN A O 1
ATOM 765 N N . GLU A 1 91 ? -8.522 -3.476 14.821 1.00 86.19 91 GLU A N 1
ATOM 766 C CA . GLU A 1 91 ? -8.531 -2.039 14.549 1.00 86.19 91 GLU A CA 1
ATOM 767 C C . GLU A 1 91 ? -9.948 -1.474 14.368 1.00 86.19 91 GLU A C 1
ATOM 769 O O . GLU A 1 91 ? -10.174 -0.310 14.723 1.00 86.19 91 GLU A O 1
ATOM 774 N N . LEU A 1 92 ? -10.876 -2.282 13.838 1.00 83.75 92 LEU A N 1
ATOM 775 C CA . LEU A 1 92 ? -12.295 -1.951 13.676 1.00 83.75 92 LEU A CA 1
ATOM 776 C C . LEU A 1 92 ? -13.065 -2.040 15.002 1.00 83.75 92 LEU A C 1
ATOM 778 O O . LEU A 1 92 ? -13.774 -1.095 15.336 1.00 83.75 92 LEU A O 1
ATOM 782 N N . ASP A 1 93 ? -12.872 -3.094 15.799 1.00 76.69 93 ASP A N 1
ATOM 783 C CA . ASP A 1 93 ? -13.541 -3.264 17.102 1.00 76.69 93 ASP 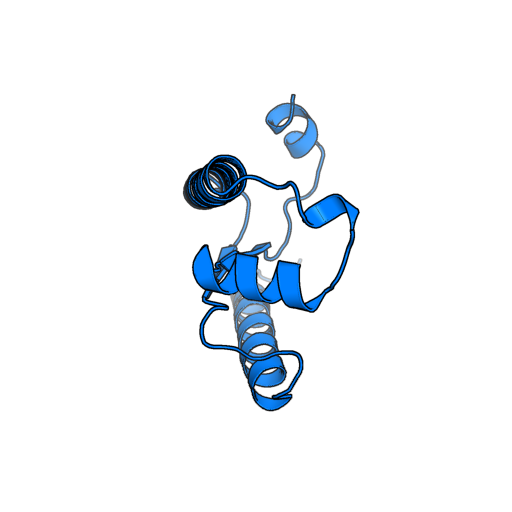A CA 1
ATOM 784 C C . ASP A 1 93 ? -13.189 -2.131 18.072 1.00 76.69 93 ASP A C 1
ATOM 786 O O . ASP A 1 93 ? -14.044 -1.605 18.786 1.00 76.69 93 ASP A O 1
ATOM 790 N N . GLN A 1 94 ? -11.927 -1.683 18.069 1.00 66.25 94 GLN A N 1
ATOM 791 C CA . GLN A 1 94 ? -11.533 -0.520 18.862 1.00 66.25 94 GLN A CA 1
ATOM 792 C C . GLN A 1 94 ? -12.344 0.726 18.496 1.00 66.25 94 GLN A C 1
ATOM 794 O O . GLN A 1 94 ? -12.629 1.532 19.374 1.00 66.25 94 GLN A O 1
ATOM 799 N N . LYS A 1 95 ? -12.748 0.901 17.233 1.00 61.88 95 LYS A N 1
ATOM 800 C CA . LYS A 1 95 ? -13.562 2.049 16.819 1.00 61.88 95 LYS A CA 1
ATOM 801 C C . LYS A 1 95 ? -14.963 2.011 17.437 1.00 61.88 95 LYS A C 1
ATOM 803 O O . LYS A 1 95 ? -15.445 3.064 17.853 1.00 61.88 95 LYS A O 1
ATOM 808 N N . GLU A 1 96 ? -15.585 0.836 17.543 1.00 58.22 96 GLU A N 1
ATOM 809 C CA . GLU A 1 96 ? -16.896 0.691 18.195 1.00 58.22 96 GLU A CA 1
ATOM 810 C C . GLU A 1 96 ? -16.843 1.027 19.692 1.00 58.22 96 GLU A C 1
ATOM 812 O O . GLU A 1 96 ? -17.809 1.547 20.242 1.00 58.22 96 GLU A O 1
ATOM 817 N N . LEU A 1 97 ? -15.692 0.832 20.345 1.00 57.47 97 LEU A N 1
ATOM 818 C CA . LEU A 1 97 ? -15.506 1.196 21.753 1.00 57.47 97 LEU A CA 1
ATOM 819 C C . LEU A 1 97 ? -15.460 2.720 21.988 1.00 57.47 97 LEU A C 1
ATOM 821 O O . LEU A 1 97 ? -15.792 3.186 23.078 1.00 57.47 97 LEU A O 1
ATOM 825 N N . PHE A 1 98 ? -15.045 3.506 20.987 1.00 56.75 98 PHE A N 1
ATOM 826 C CA . PHE A 1 98 ? -14.861 4.961 21.108 1.00 56.75 98 PHE A CA 1
ATOM 827 C C . PHE A 1 98 ? -15.997 5.795 20.499 1.00 56.75 98 PHE A C 1
ATOM 829 O O . PHE A 1 98 ? -15.999 7.018 20.653 1.00 56.75 98 PHE A O 1
ATOM 836 N N . LEU A 1 99 ? -16.972 5.170 19.835 1.00 51.31 99 LEU A N 1
ATOM 837 C CA . LEU A 1 99 ? -18.162 5.842 19.317 1.00 51.31 99 LEU A CA 1
ATOM 838 C C . LEU A 1 99 ? -19.395 5.313 20.064 1.00 51.31 99 LEU A C 1
ATOM 840 O O . LEU A 1 99 ? -19.799 4.183 19.801 1.00 51.31 99 LEU A O 1
ATOM 844 N N . PRO A 1 100 ? -20.023 6.085 20.979 1.00 43.22 100 PRO A N 1
ATOM 845 C CA . PRO A 1 100 ? -21.306 5.673 21.526 1.00 43.22 100 PRO A CA 1
ATOM 846 C C . PRO A 1 100 ? -22.285 5.562 20.358 1.00 43.22 100 PRO A C 1
ATOM 848 O O . PRO A 1 100 ? -22.435 6.504 19.573 1.00 43.22 100 PRO A O 1
ATOM 851 N N . THR A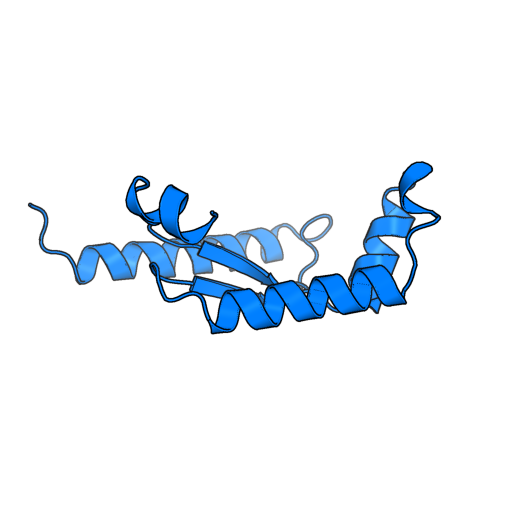 1 101 ? -22.892 4.385 20.219 1.00 48.84 101 THR A N 1
ATOM 852 C CA . THR A 1 101 ? -23.924 4.107 19.224 1.00 48.84 101 THR A CA 1
ATOM 853 C C . THR A 1 101 ? -24.962 5.225 19.272 1.00 48.84 101 THR A C 1
ATOM 855 O O . THR A 1 101 ? -25.445 5.582 20.349 1.00 48.84 101 THR A O 1
ATOM 858 N N . ARG A 1 102 ? -25.234 5.825 18.113 1.00 46.44 102 ARG A N 1
ATOM 859 C CA . ARG A 1 102 ? -26.267 6.849 17.969 1.00 46.44 102 ARG A CA 1
ATOM 860 C C . ARG A 1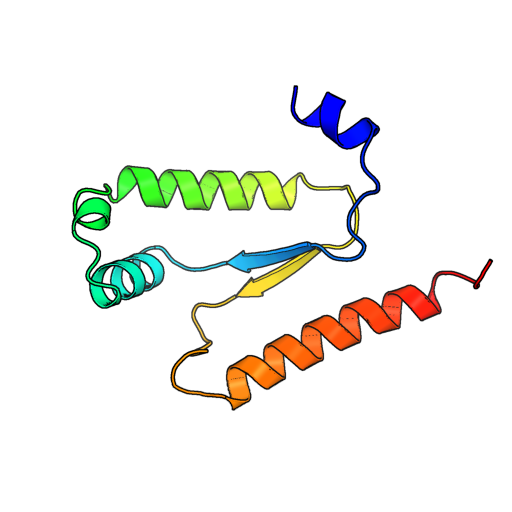 102 ? -27.655 6.235 18.062 1.00 46.44 102 ARG A C 1
ATOM 862 O O . ARG A 1 102 ? -27.819 5.116 17.527 1.00 46.44 102 ARG A O 1
#